Protein AF-A0A851GTW8-F1 (afdb_monomer_lite)

Radius of gyration: 22.21 Å; chains: 1; bounding box: 57×29×48 Å

Organism: NCBI:txid2748318

Secondary structure (DSSP, 8-state):
-HHHHHHHHHH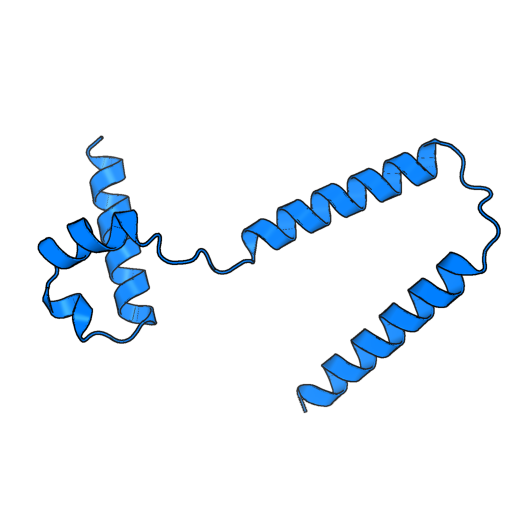HHHHHHHHHHHS-----HHHHHHHHHHHHHHHHHHHHHS-----HHHHHHHHHH-GGGGGS-HHHHHHHHHHHHHHHTTT-

Foldseek 3Di:
DVVVVVVVVVVVVVVCVVVVVPDDPPDDPVVVVVVVVVVVVVVVVVVVVPPPPPPPVLVVVVCVVVVVLVVDDPVVNVVSSVVVVVVVVVVD

Sequence (92 aa):
MKEIYLSTITILLAFIAYNGLTQPQRGGVIEYVLYGVMIFFFARGFYSLLPVPFSPYEEEPFLKEHPHARNMPREERLLLYKSWKRSRNKQA

Structure (mmCIF, N/CA/C/O backbone):
data_AF-A0A851GTW8-F1
#
_entry.id   AF-A0A851GTW8-F1
#
loop_
_atom_site.group_PDB
_atom_site.id
_atom_site.type_symbol
_atom_site.label_atom_id
_atom_site.label_alt_id
_atom_site.label_comp_id
_atom_site.label_asym_id
_atom_site.label_entity_id
_atom_site.label_seq_id
_atom_site.pdbx_PDB_ins_code
_atom_site.Cartn_x
_atom_site.Cartn_y
_atom_site.Cartn_z
_atom_site.occupancy
_atom_site.B_iso_or_equiv
_atom_site.auth_seq_id
_atom_site.auth_comp_id
_atom_site.auth_asym_id
_atom_site.auth_atom_id
_atom_site.pdbx_PDB_model_num
ATOM 1 N N . MET A 1 1 ? -18.394 -16.561 -12.696 1.00 53.47 1 MET A N 1
ATOM 2 C CA . MET A 1 1 ? -18.362 -17.140 -11.327 1.00 53.47 1 MET A CA 1
ATOM 3 C C . MET A 1 1 ? -17.975 -16.142 -10.231 1.00 53.47 1 MET A C 1
ATOM 5 O O . MET A 1 1 ? -18.644 -16.159 -9.213 1.00 53.47 1 MET A O 1
ATOM 9 N N . LYS A 1 2 ? -16.974 -15.255 -10.391 1.00 51.31 2 LYS A N 1
ATOM 10 C CA . LYS A 1 2 ? -16.573 -14.281 -9.340 1.00 51.31 2 LYS A CA 1
ATOM 11 C C . LYS A 1 2 ? -17.644 -13.234 -8.965 1.00 51.31 2 LYS A C 1
ATOM 13 O O . LYS A 1 2 ? -17.684 -12.802 -7.821 1.00 51.31 2 LYS A O 1
ATOM 18 N N . GLU A 1 3 ? -18.530 -12.865 -9.888 1.00 51.28 3 GLU A N 1
ATOM 19 C CA . GLU A 1 3 ? -19.530 -11.798 -9.672 1.00 51.28 3 GLU A CA 1
ATOM 20 C C . GLU A 1 3 ? -20.680 -12.204 -8.734 1.00 51.28 3 GLU A C 1
ATOM 22 O O . GLU A 1 3 ? -21.187 -11.381 -7.971 1.00 51.28 3 GLU A O 1
ATOM 27 N N . ILE A 1 4 ? -21.036 -13.493 -8.702 1.00 59.12 4 ILE A N 1
ATOM 28 C CA . ILE A 1 4 ? -22.113 -14.006 -7.840 1.00 59.1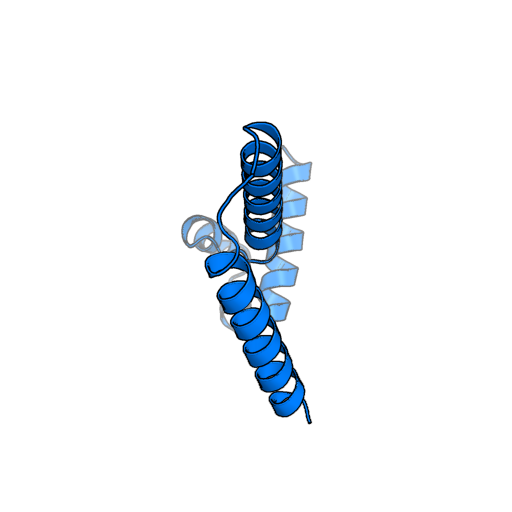2 4 ILE A CA 1
ATOM 29 C C . ILE A 1 4 ? -21.709 -13.909 -6.359 1.00 59.12 4 ILE A C 1
ATOM 31 O O . ILE A 1 4 ? -22.517 -13.516 -5.516 1.00 59.12 4 ILE A O 1
ATOM 35 N N . TYR A 1 5 ? -20.436 -14.154 -6.037 1.00 58.47 5 TYR A N 1
ATOM 36 C CA . TYR A 1 5 ? -19.928 -14.033 -4.667 1.00 58.47 5 TYR A CA 1
ATOM 37 C C . TYR A 1 5 ? -19.984 -12.593 -4.151 1.00 58.47 5 TYR A C 1
ATOM 39 O O . TYR A 1 5 ? -20.365 -12.371 -3.004 1.00 58.47 5 TYR A O 1
ATOM 47 N N . LEU A 1 6 ? -19.674 -11.612 -5.006 1.00 60.53 6 LEU A N 1
ATOM 48 C CA . LEU A 1 6 ? -19.690 -10.200 -4.620 1.00 60.53 6 LEU A CA 1
ATOM 49 C C . LEU A 1 6 ? -21.116 -9.722 -4.300 1.00 60.53 6 LEU A C 1
ATOM 51 O O . LEU A 1 6 ? -21.338 -9.051 -3.293 1.00 60.53 6 LEU A O 1
ATOM 55 N N . SER A 1 7 ? -22.094 -10.133 -5.114 1.00 67.50 7 SER A N 1
ATOM 56 C CA . SER A 1 7 ? -23.508 -9.807 -4.884 1.00 67.50 7 SER A CA 1
ATOM 57 C C . SER A 1 7 ? -24.056 -10.445 -3.601 1.00 67.50 7 SER A C 1
ATOM 59 O O . SER A 1 7 ? -24.706 -9.770 -2.806 1.00 67.50 7 SER A O 1
ATOM 61 N N . THR A 1 8 ? -23.704 -11.706 -3.332 1.00 74.25 8 THR A N 1
ATOM 62 C CA . THR A 1 8 ? -24.162 -12.439 -2.139 1.00 74.25 8 THR A CA 1
ATOM 63 C C . THR A 1 8 ? -23.601 -11.829 -0.850 1.00 74.25 8 THR A C 1
ATOM 65 O O . THR A 1 8 ? -24.335 -11.643 0.117 1.00 74.25 8 THR A O 1
ATOM 68 N N . ILE A 1 9 ? -22.319 -11.441 -0.847 1.00 77.50 9 ILE A N 1
ATOM 69 C CA . ILE A 1 9 ? -21.677 -10.762 0.292 1.00 77.50 9 ILE A CA 1
ATOM 70 C C . ILE A 1 9 ? -22.327 -9.396 0.550 1.00 77.50 9 ILE A C 1
ATOM 72 O O . ILE A 1 9 ? -22.569 -9.033 1.699 1.00 77.50 9 ILE A O 1
ATOM 76 N N . THR A 1 10 ? -22.659 -8.657 -0.511 1.00 77.94 10 THR A N 1
ATOM 77 C CA . THR A 1 10 ? -23.281 -7.329 -0.398 1.00 77.94 10 THR A CA 1
ATOM 78 C C . THR A 1 10 ? -24.684 -7.414 0.204 1.00 77.94 10 THR A C 1
ATOM 80 O O . THR A 1 10 ? -25.020 -6.642 1.101 1.00 77.94 10 THR A O 1
ATOM 83 N N . ILE A 1 11 ? -25.485 -8.391 -0.231 1.00 82.12 11 ILE A N 1
ATOM 84 C CA . ILE A 1 11 ? -26.830 -8.634 0.308 1.00 82.12 11 ILE A CA 1
ATOM 85 C C . ILE A 1 11 ? -26.755 -9.058 1.781 1.00 82.12 11 ILE A C 1
ATOM 87 O O . ILE A 1 11 ? -27.531 -8.573 2.603 1.00 82.12 11 ILE A O 1
ATOM 91 N N . LEU A 1 12 ? -25.789 -9.910 2.138 1.00 82.69 12 LEU A N 1
ATOM 92 C CA . LEU A 1 12 ? -25.602 -10.367 3.515 1.00 82.69 12 LEU A CA 1
ATOM 93 C C . LEU A 1 12 ? -25.207 -9.213 4.453 1.00 82.69 12 LEU A C 1
ATOM 95 O O . LEU A 1 12 ? -25.757 -9.089 5.546 1.00 82.69 12 LEU A O 1
ATOM 99 N N . LEU A 1 13 ? -24.308 -8.329 4.010 1.00 80.62 13 LEU A N 1
ATOM 100 C CA . LEU A 1 13 ? -23.911 -7.137 4.765 1.00 80.62 13 LEU A CA 1
ATOM 101 C C . LEU A 1 13 ? -25.071 -6.150 4.940 1.00 80.62 13 LEU A C 1
ATOM 103 O O . LEU A 1 13 ? -25.264 -5.625 6.036 1.00 80.62 13 LEU A O 1
ATOM 107 N N . ALA A 1 14 ? -25.872 -5.935 3.894 1.00 81.00 14 ALA A N 1
ATOM 108 C CA . ALA A 1 14 ? -27.061 -5.091 3.969 1.00 81.00 14 ALA A CA 1
ATOM 109 C C . ALA A 1 14 ? -28.101 -5.654 4.951 1.00 81.00 14 ALA A C 1
ATOM 111 O O . ALA A 1 14 ? -28.689 -4.901 5.727 1.00 81.00 14 ALA A O 1
ATOM 112 N N . PHE A 1 15 ? -28.285 -6.977 4.973 1.00 81.06 15 PHE A N 1
ATOM 113 C CA . PHE A 1 15 ? -29.188 -7.640 5.911 1.00 81.06 15 PHE A CA 1
ATOM 114 C C . PHE A 1 15 ? -28.718 -7.493 7.365 1.00 81.06 15 PHE A C 1
ATOM 116 O O . PHE A 1 15 ? -29.522 -7.168 8.238 1.00 81.06 15 PHE A O 1
ATOM 123 N N . ILE A 1 16 ? -27.421 -7.666 7.634 1.00 79.25 16 ILE A N 1
ATOM 124 C CA . ILE A 1 16 ? -26.845 -7.470 8.974 1.00 79.25 16 ILE A CA 1
ATOM 125 C C . ILE A 1 16 ? -27.007 -6.013 9.424 1.00 79.25 16 ILE A C 1
ATOM 127 O O . ILE A 1 16 ? -27.421 -5.772 10.555 1.00 79.25 16 ILE A O 1
ATOM 131 N N . ALA A 1 17 ? -26.753 -5.044 8.541 1.00 75.88 17 ALA A N 1
ATOM 132 C CA . ALA A 1 17 ? -26.930 -3.626 8.849 1.00 75.88 17 ALA A CA 1
ATOM 133 C C . ALA A 1 17 ? -28.398 -3.273 9.147 1.00 75.88 17 ALA A C 1
ATOM 135 O O . ALA A 1 17 ? -28.676 -2.580 10.124 1.00 75.88 17 ALA A O 1
ATOM 136 N N . TYR A 1 18 ? -29.342 -3.788 8.353 1.00 76.56 18 TYR A N 1
ATOM 137 C CA . TYR A 1 18 ? -30.776 -3.565 8.548 1.00 76.56 18 TYR A CA 1
ATOM 138 C C . TYR A 1 18 ? -31.282 -4.142 9.880 1.00 76.56 18 TYR A C 1
ATOM 140 O O . TYR A 1 18 ? -32.019 -3.471 10.604 1.00 76.56 18 TYR A O 1
ATOM 148 N N . ASN A 1 19 ? -30.840 -5.351 10.244 1.00 66.25 19 ASN A N 1
ATOM 149 C CA . ASN A 1 19 ? -31.197 -5.985 11.519 1.00 66.25 19 ASN A CA 1
ATOM 150 C C . ASN A 1 19 ? -30.484 -5.337 12.721 1.00 66.25 19 ASN A C 1
ATOM 152 O O . ASN A 1 19 ? -31.074 -5.197 13.789 1.00 66.25 19 ASN A O 1
ATOM 156 N N . GLY A 1 20 ? -29.240 -4.882 12.545 1.00 64.06 20 GLY A N 1
ATOM 157 C CA . GLY A 1 20 ? -28.496 -4.147 13.571 1.00 64.06 20 GLY A CA 1
ATOM 158 C C . GLY A 1 20 ? -29.072 -2.757 13.867 1.00 64.06 20 GLY A C 1
ATOM 159 O O . GLY A 1 20 ? -28.979 -2.285 14.995 1.00 64.06 20 GLY A O 1
ATOM 160 N N . LEU A 1 21 ? -29.713 -2.116 12.883 1.00 62.53 21 LEU A N 1
ATOM 161 C CA . LEU A 1 21 ? -30.411 -0.832 13.046 1.00 62.53 21 LEU A CA 1
ATOM 162 C C . LEU A 1 21 ? -31.791 -0.963 13.704 1.00 62.53 21 LEU A C 1
ATOM 164 O O . LEU A 1 21 ? -32.275 -0.002 14.297 1.00 62.53 21 LEU A O 1
ATOM 168 N N . THR A 1 22 ? -32.435 -2.125 13.584 1.00 61.31 22 THR A N 1
ATOM 169 C CA . THR A 1 22 ? -33.803 -2.357 14.077 1.00 61.31 22 THR A CA 1
ATOM 170 C C . THR A 1 22 ? -33.860 -2.940 15.488 1.00 61.31 22 THR A C 1
ATOM 172 O O . THR A 1 22 ? -34.931 -2.933 16.095 1.00 61.31 22 THR A O 1
ATOM 175 N N . GLN A 1 23 ? -32.734 -3.376 16.065 1.00 60.00 23 GLN A N 1
ATOM 176 C CA . GLN A 1 23 ? -32.677 -3.688 17.492 1.00 60.00 23 GLN A CA 1
ATOM 177 C C . GLN A 1 23 ? -32.563 -2.395 18.321 1.00 60.00 23 GLN A C 1
ATOM 179 O O . GLN A 1 23 ? -31.592 -1.651 18.164 1.00 60.00 23 GLN A O 1
ATOM 184 N N . PRO A 1 24 ? -33.516 -2.107 19.231 1.00 56.53 24 PRO A N 1
ATOM 185 C CA . PRO A 1 24 ? -33.371 -1.003 20.167 1.00 56.53 24 PRO A CA 1
ATOM 186 C C . PRO A 1 24 ? -32.132 -1.260 21.027 1.00 56.53 24 PRO A C 1
ATOM 188 O O . PRO A 1 24 ? -32.056 -2.259 21.744 1.00 56.53 24 PRO A O 1
ATOM 191 N N . GLN A 1 25 ? -31.159 -0.356 20.910 1.00 59.97 25 GLN A N 1
ATOM 192 C CA . GLN A 1 25 ? -29.861 -0.394 21.574 1.00 59.97 25 GLN A CA 1
ATOM 193 C C . GLN A 1 25 ? -30.044 -0.464 23.098 1.00 59.97 25 GLN A C 1
ATOM 195 O O . GLN A 1 25 ? -30.128 0.551 23.781 1.00 59.97 25 GLN A O 1
ATOM 200 N N . ARG A 1 26 ? -30.077 -1.679 23.652 1.00 61.19 26 ARG A N 1
ATOM 201 C CA . ARG A 1 26 ? -29.737 -1.939 25.059 1.00 61.19 26 ARG A CA 1
ATOM 202 C C . ARG A 1 26 ? -28.234 -2.181 25.200 1.00 61.19 26 ARG A C 1
ATOM 204 O O . ARG A 1 26 ? -27.810 -3.019 25.987 1.00 61.19 26 ARG A O 1
ATOM 211 N N . GLY A 1 27 ? -27.440 -1.459 24.417 1.00 59.31 27 GLY A N 1
ATOM 212 C CA . GLY A 1 27 ? -25.997 -1.546 24.489 1.00 59.31 27 GLY A CA 1
ATOM 213 C C . GLY A 1 27 ? -25.500 -0.706 25.645 1.00 59.31 27 GLY A C 1
ATOM 214 O O . GLY A 1 27 ? -25.625 0.516 25.643 1.00 59.31 27 GLY A O 1
ATOM 215 N N . GLY A 1 28 ? -24.950 -1.357 26.667 1.00 69.94 28 GLY A N 1
ATOM 216 C CA . GLY A 1 28 ? -24.165 -0.655 27.674 1.00 69.94 28 GLY A CA 1
ATOM 217 C C . GLY A 1 28 ? -22.947 0.009 27.027 1.00 69.94 28 GLY A C 1
ATOM 218 O O . GLY A 1 28 ? -22.524 -0.370 25.937 1.00 69.94 28 GLY A O 1
ATOM 219 N N . VAL A 1 29 ? -22.331 0.965 27.724 1.00 73.19 29 VAL A N 1
ATOM 220 C CA . VAL A 1 29 ? -21.092 1.657 27.300 1.00 73.19 29 VAL A CA 1
ATOM 221 C C . VAL A 1 29 ? -20.033 0.683 26.747 1.00 73.19 29 VAL A C 1
ATOM 223 O O . VAL A 1 29 ? -19.319 1.004 25.802 1.00 73.19 29 VAL A O 1
ATOM 226 N N . ILE A 1 30 ? -19.986 -0.536 27.288 1.00 75.56 30 ILE A N 1
ATOM 227 C CA . ILE A 1 30 ? -19.084 -1.622 26.888 1.00 75.56 30 ILE A CA 1
ATOM 228 C C . ILE A 1 30 ? -19.290 -2.058 25.426 1.00 75.56 30 ILE A C 1
ATOM 230 O O . ILE A 1 30 ? -18.308 -2.285 24.722 1.00 75.56 30 ILE A O 1
ATOM 234 N N . GLU A 1 31 ? -20.531 -2.140 24.940 1.00 72.44 31 GLU A N 1
ATOM 235 C CA . GLU A 1 31 ? -20.808 -2.532 23.552 1.00 72.44 31 GLU A CA 1
ATOM 236 C C . GLU A 1 31 ? -20.317 -1.469 22.569 1.00 72.44 31 GLU A C 1
ATOM 238 O O . GLU A 1 31 ? -19.652 -1.800 21.590 1.00 72.44 31 GLU A O 1
ATOM 243 N N . TYR A 1 32 ? -20.539 -0.184 22.860 1.00 76.12 32 TYR A N 1
ATOM 244 C CA . TYR A 1 32 ? -20.019 0.903 22.023 1.00 76.12 32 TYR A CA 1
ATOM 245 C C . TYR A 1 32 ? -18.489 0.932 21.987 1.00 76.12 32 TYR A C 1
ATOM 247 O O . TYR A 1 32 ? -17.905 1.181 20.931 1.00 76.12 32 TYR A O 1
ATOM 255 N N . VAL A 1 33 ? -17.828 0.633 23.112 1.00 80.81 33 VAL A N 1
ATOM 256 C CA . VAL A 1 33 ? -16.364 0.509 23.165 1.00 80.81 33 VAL A CA 1
ATOM 257 C C . VAL A 1 33 ? -15.892 -0.653 22.290 1.00 80.81 33 VAL A C 1
ATOM 259 O O . VAL A 1 33 ? -14.972 -0.474 21.496 1.00 80.81 33 VAL A O 1
ATOM 262 N N . LEU A 1 34 ? -16.546 -1.816 22.359 1.00 82.06 34 LEU A N 1
ATOM 263 C CA . LEU A 1 34 ? -16.219 -2.971 21.516 1.00 82.06 34 LEU A CA 1
ATOM 264 C C . LEU A 1 34 ? -16.411 -2.677 20.022 1.00 82.06 34 LEU A C 1
ATOM 266 O O . LEU A 1 34 ? -15.523 -2.988 19.226 1.00 82.06 34 LEU A O 1
ATOM 270 N N . TYR A 1 35 ? -17.511 -2.023 19.638 1.00 79.62 35 TYR A N 1
ATOM 271 C CA . TYR A 1 35 ? -17.737 -1.601 18.253 1.00 79.62 35 TYR A CA 1
ATOM 272 C C . TYR A 1 35 ? -16.680 -0.598 17.779 1.00 79.62 35 TYR A C 1
ATOM 274 O O . TYR A 1 35 ? -16.133 -0.756 16.686 1.00 79.62 35 TYR A O 1
ATOM 282 N N . GLY A 1 36 ? -16.330 0.392 18.605 1.00 79.44 36 GLY A N 1
ATOM 283 C CA . GLY A 1 36 ? -15.276 1.360 18.295 1.00 79.44 36 GLY A CA 1
ATOM 284 C C . GLY A 1 36 ? -13.909 0.698 18.104 1.00 79.44 36 GLY A C 1
ATOM 285 O O . GLY A 1 36 ? -13.194 1.006 17.149 1.00 79.44 36 GLY A O 1
ATOM 286 N N . VAL A 1 37 ? -13.574 -0.272 18.957 1.00 82.75 37 VAL A N 1
ATOM 287 C CA . VAL A 1 37 ? -12.341 -1.059 18.850 1.00 82.75 37 VAL A CA 1
ATOM 288 C C . VAL A 1 37 ? -12.340 -1.905 17.573 1.00 82.75 37 VAL A C 1
ATOM 290 O O . VAL A 1 37 ? -11.349 -1.888 16.842 1.00 82.75 37 VAL A O 1
ATOM 293 N N . MET A 1 38 ? -13.445 -2.584 17.240 1.00 79.88 38 MET A N 1
ATOM 294 C CA . MET A 1 38 ? -13.552 -3.341 15.986 1.00 79.88 38 MET A CA 1
ATOM 295 C C . MET A 1 38 ? -13.360 -2.450 14.757 1.00 79.88 38 MET A C 1
ATOM 297 O O . MET A 1 38 ? -12.591 -2.811 13.867 1.00 79.88 38 MET A O 1
ATOM 301 N N . ILE A 1 39 ? -13.998 -1.277 14.714 1.00 81.94 39 ILE A N 1
ATOM 302 C CA . ILE A 1 39 ? -13.855 -0.326 13.603 1.00 81.94 39 ILE A CA 1
ATOM 303 C C . ILE A 1 39 ? -12.408 0.168 13.494 1.00 81.94 39 ILE A C 1
ATOM 305 O O . ILE A 1 39 ? -11.873 0.240 12.389 1.00 81.94 39 ILE A O 1
ATOM 309 N N . PHE A 1 40 ? -11.741 0.449 14.616 1.00 78.75 40 PHE A N 1
ATOM 310 C CA . PHE A 1 40 ? -10.341 0.873 14.627 1.00 78.75 40 PHE A CA 1
ATOM 311 C C . PHE A 1 40 ? -9.401 -0.200 14.061 1.00 78.75 40 PHE A C 1
ATOM 313 O O . PHE A 1 40 ? -8.568 0.097 13.201 1.00 78.75 40 PHE A O 1
ATOM 320 N N . PHE A 1 41 ? -9.546 -1.456 14.494 1.00 76.75 41 PHE A N 1
ATOM 321 C CA . PHE A 1 41 ? -8.747 -2.564 13.964 1.00 76.75 41 PHE A CA 1
ATOM 322 C C . PHE A 1 41 ? -9.051 -2.837 12.491 1.00 76.75 41 PHE A C 1
ATOM 324 O O . PHE A 1 41 ? -8.1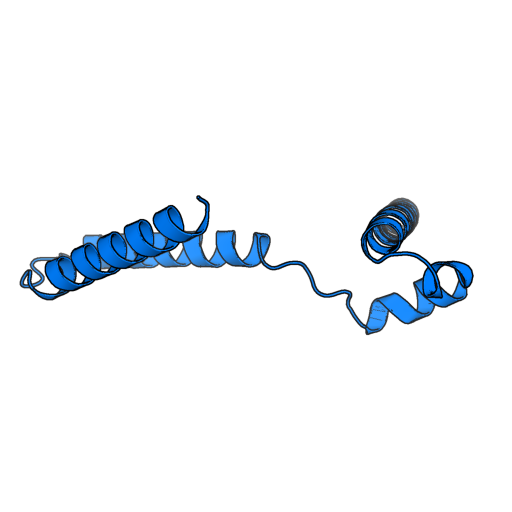25 -3.090 11.718 1.00 76.75 41 PHE A O 1
ATOM 331 N N . PHE A 1 42 ? -10.315 -2.724 12.082 1.00 77.19 42 PHE A N 1
ATOM 332 C CA . PHE A 1 42 ? -10.716 -2.893 10.691 1.00 77.19 42 PHE A CA 1
ATOM 333 C C . PHE A 1 42 ? -10.138 -1.790 9.801 1.00 77.19 42 PHE A C 1
ATOM 335 O O . PHE A 1 42 ? -9.521 -2.091 8.783 1.00 77.19 42 PHE A O 1
ATOM 342 N N . ALA A 1 43 ? -10.240 -0.525 10.215 1.00 75.12 43 ALA A N 1
ATOM 343 C CA . ALA A 1 43 ? -9.637 0.602 9.512 1.00 75.12 43 ALA A CA 1
ATOM 344 C C . ALA A 1 43 ? -8.116 0.429 9.408 1.00 75.12 43 ALA A C 1
ATOM 346 O O . ALA A 1 43 ? -7.553 0.545 8.322 1.00 75.12 43 ALA A O 1
ATOM 347 N N . ARG A 1 44 ? -7.444 0.069 10.508 1.00 72.12 44 ARG A N 1
ATOM 348 C CA . ARG A 1 44 ? -5.990 -0.148 10.535 1.00 72.12 44 ARG A CA 1
ATOM 349 C C . ARG A 1 44 ? -5.552 -1.314 9.641 1.00 72.12 44 ARG A C 1
ATOM 351 O O . ARG A 1 44 ? -4.545 -1.191 8.947 1.00 72.12 44 ARG A O 1
ATOM 358 N N . GLY A 1 45 ? -6.314 -2.407 9.606 1.00 71.94 45 GLY A N 1
ATOM 359 C CA . GLY A 1 45 ? -6.099 -3.517 8.675 1.00 71.94 45 GLY A CA 1
ATOM 360 C C . GLY A 1 45 ? -6.334 -3.107 7.219 1.00 71.94 45 GLY A C 1
ATOM 361 O O . GLY A 1 45 ? -5.527 -3.423 6.346 1.00 71.94 45 GLY A O 1
ATOM 362 N N . PHE A 1 46 ? -7.373 -2.318 6.954 1.00 67.19 46 PHE A N 1
ATOM 363 C CA . PHE A 1 46 ? -7.689 -1.811 5.620 1.00 67.19 46 PHE A CA 1
ATOM 364 C C . PHE A 1 46 ? -6.616 -0.844 5.089 1.00 67.19 46 PHE A C 1
ATOM 366 O O . PHE A 1 46 ? -6.234 -0.933 3.924 1.00 67.19 46 PHE A O 1
ATOM 373 N N . TYR A 1 47 ? -6.029 -0.004 5.950 1.00 60.44 47 TYR A N 1
ATOM 374 C CA . TYR A 1 47 ? -4.874 0.835 5.599 1.00 60.44 47 TYR A CA 1
ATOM 375 C C . TYR A 1 47 ? -3.653 0.023 5.148 1.00 60.44 47 TYR A C 1
ATOM 377 O O . TYR A 1 47 ? -2.887 0.501 4.317 1.00 60.44 47 TYR A O 1
ATOM 385 N N . SER A 1 48 ? -3.478 -1.205 5.646 1.00 60.69 48 SER A N 1
ATOM 386 C CA . SER A 1 48 ? -2.391 -2.091 5.202 1.00 60.69 48 SER A CA 1
ATOM 387 C C . SER A 1 48 ? -2.660 -2.784 3.858 1.00 60.69 48 SER A C 1
ATOM 389 O O . SER A 1 48 ? -1.720 -3.230 3.202 1.00 60.69 48 SER A O 1
ATOM 391 N N . LEU A 1 49 ? -3.929 -2.853 3.438 1.00 58.47 49 LEU A N 1
ATOM 392 C CA . LEU A 1 49 ? -4.374 -3.445 2.171 1.00 58.47 49 LEU A CA 1
ATOM 393 C C . LEU A 1 49 ? -4.521 -2.420 1.045 1.00 58.47 49 LEU A C 1
ATOM 395 O O . LEU A 1 49 ? -4.588 -2.809 -0.122 1.00 58.47 49 LEU A O 1
ATOM 399 N N . LEU A 1 50 ? -4.557 -1.125 1.370 1.00 58.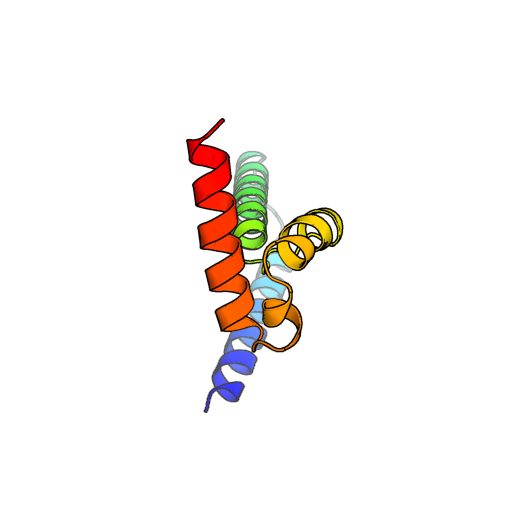75 50 LEU A N 1
ATOM 400 C CA . LEU A 1 50 ? -4.461 -0.082 0.360 1.00 58.75 50 LEU A CA 1
ATOM 401 C C . LEU A 1 50 ? -3.119 -0.251 -0.370 1.00 58.75 50 LEU A C 1
ATOM 403 O O . LEU A 1 50 ? -2.065 -0.218 0.274 1.00 58.75 50 LEU A O 1
ATOM 407 N N . PRO A 1 51 ? -3.127 -0.458 -1.700 1.00 54.12 51 PRO A N 1
ATOM 408 C CA . PRO A 1 51 ? -1.898 -0.552 -2.464 1.00 54.12 51 PRO A CA 1
ATOM 409 C C . PRO A 1 51 ? -1.176 0.775 -2.291 1.00 54.12 51 PRO A C 1
ATOM 411 O O . PRO A 1 51 ? -1.657 1.798 -2.773 1.00 54.12 51 PRO A O 1
ATOM 414 N N . VAL A 1 52 ? -0.063 0.750 -1.553 1.00 56.81 52 VAL A N 1
ATOM 415 C CA . VAL A 1 52 ? 0.768 1.926 -1.296 1.00 56.81 52 VAL A CA 1
ATOM 416 C C . VAL A 1 52 ? 0.996 2.612 -2.643 1.00 56.81 52 VAL A C 1
ATOM 418 O O . VAL A 1 52 ? 1.624 2.004 -3.520 1.00 56.81 52 VAL A O 1
ATOM 421 N N . PRO A 1 53 ? 0.437 3.816 -2.866 1.00 53.38 53 PRO A N 1
ATOM 422 C CA . PRO A 1 53 ? 0.713 4.538 -4.090 1.00 53.38 53 PRO A CA 1
ATOM 423 C C . PRO A 1 53 ? 2.223 4.756 -4.134 1.00 53.38 53 PRO A C 1
ATOM 425 O O . PRO A 1 53 ? 2.836 5.062 -3.108 1.00 53.38 53 PRO A O 1
ATOM 428 N N . PHE A 1 54 ? 2.836 4.543 -5.300 1.00 53.75 54 PHE A N 1
ATOM 429 C CA . PHE A 1 54 ? 4.205 4.997 -5.518 1.00 53.75 54 PHE A CA 1
ATOM 430 C C . PHE A 1 54 ? 4.248 6.463 -5.104 1.00 53.75 54 PHE A C 1
ATOM 432 O O . PHE A 1 54 ? 3.526 7.278 -5.675 1.00 53.75 54 PHE A O 1
ATOM 439 N N . SER A 1 55 ? 5.005 6.773 -4.052 1.00 58.94 55 SER A N 1
ATOM 440 C CA . SER A 1 55 ? 5.165 8.154 -3.628 1.00 58.94 55 SER A CA 1
ATOM 441 C C . SER A 1 55 ? 5.846 8.886 -4.784 1.00 58.94 55 SER A C 1
ATOM 443 O O . SER A 1 55 ? 6.985 8.529 -5.105 1.00 58.94 55 SER A O 1
ATOM 445 N N . PRO A 1 56 ? 5.197 9.880 -5.418 1.00 57.22 56 PRO A N 1
ATOM 446 C CA . PRO A 1 56 ? 5.777 10.585 -6.560 1.00 57.22 56 PRO A CA 1
ATOM 447 C C . PRO A 1 56 ? 7.107 11.264 -6.192 1.00 57.22 56 PRO A C 1
ATOM 449 O O . PRO A 1 56 ? 7.972 11.444 -7.041 1.00 57.22 56 PRO A O 1
ATOM 452 N N . TYR A 1 57 ? 7.317 11.553 -4.903 1.00 56.16 57 TYR A N 1
ATOM 453 C CA . TYR A 1 57 ? 8.555 12.124 -4.371 1.00 56.16 57 TYR A CA 1
ATOM 454 C C . TYR A 1 57 ? 9.737 11.139 -4.324 1.00 56.16 57 TYR A C 1
ATOM 456 O O . TYR A 1 57 ? 10.887 11.566 -4.353 1.00 56.16 57 TYR A O 1
ATOM 464 N N . GLU A 1 58 ? 9.489 9.826 -4.254 1.00 60.28 58 GLU A N 1
ATOM 465 C CA . GLU A 1 58 ? 10.554 8.805 -4.241 1.00 60.28 58 GLU A CA 1
ATOM 466 C C . GLU A 1 58 ? 10.830 8.209 -5.631 1.00 60.28 58 GLU A C 1
ATOM 468 O O . GLU A 1 58 ? 11.836 7.522 -5.825 1.00 60.28 58 GLU A O 1
ATOM 473 N N . GLU A 1 59 ? 9.964 8.480 -6.607 1.00 67.62 59 GLU A N 1
ATOM 474 C CA . GLU A 1 59 ? 10.084 7.947 -7.962 1.00 67.62 59 GLU A CA 1
ATOM 475 C C . GLU A 1 59 ? 11.206 8.643 -8.753 1.00 67.62 59 GLU A C 1
ATOM 477 O O . GLU A 1 59 ? 11.937 7.987 -9.491 1.00 67.62 59 GLU A O 1
ATOM 482 N N . GLU A 1 60 ? 11.437 9.941 -8.540 1.00 71.19 60 GLU A N 1
ATOM 483 C CA . GLU A 1 60 ? 12.517 10.679 -9.211 1.00 71.19 60 GLU A CA 1
ATOM 484 C C . GLU A 1 60 ? 13.940 10.152 -8.938 1.00 71.19 60 GLU A C 1
ATOM 486 O O . GLU A 1 60 ? 14.663 9.912 -9.911 1.00 71.19 60 GLU A O 1
ATOM 491 N N . PRO A 1 61 ? 14.398 9.967 -7.680 1.00 78.44 61 PRO A N 1
ATOM 492 C CA . PRO A 1 61 ? 15.744 9.452 -7.421 1.00 78.44 61 PRO A CA 1
ATOM 493 C C . PRO A 1 61 ? 15.913 8.013 -7.919 1.00 78.44 61 PRO A C 1
ATOM 495 O O . PRO A 1 61 ? 16.949 7.678 -8.489 1.00 78.44 61 PRO A O 1
ATOM 498 N N . PHE A 1 62 ? 14.872 7.189 -7.794 1.00 84.12 62 PHE A N 1
ATOM 499 C CA . PHE A 1 62 ? 14.870 5.830 -8.325 1.00 84.12 62 PHE A CA 1
ATOM 500 C C . PHE A 1 62 ? 14.993 5.805 -9.858 1.00 84.12 62 PHE A C 1
ATOM 502 O O . PHE A 1 62 ? 15.814 5.070 -10.402 1.00 84.12 62 PHE A O 1
ATOM 509 N N . LEU A 1 63 ? 14.226 6.636 -10.570 1.00 82.00 63 LEU A N 1
ATOM 510 C CA . LEU A 1 63 ? 14.266 6.706 -12.034 1.00 82.00 63 LEU A CA 1
ATOM 511 C C . LEU A 1 63 ? 15.539 7.368 -12.578 1.00 82.00 63 LEU A C 1
ATOM 513 O O . LEU A 1 63 ? 15.875 7.143 -13.741 1.00 82.00 63 LEU A O 1
ATOM 517 N N . LYS A 1 64 ? 16.248 8.172 -11.773 1.00 85.06 64 LYS A N 1
ATOM 518 C CA . LYS A 1 64 ? 17.584 8.687 -12.117 1.00 85.06 64 LYS A CA 1
ATOM 519 C C . LYS A 1 64 ? 18.639 7.580 -12.092 1.00 85.06 64 LYS A C 1
ATOM 521 O O . LYS A 1 64 ? 19.457 7.520 -13.002 1.00 85.06 64 LYS A O 1
ATOM 526 N N . GLU A 1 65 ? 18.603 6.699 -11.092 1.00 84.75 65 GLU A N 1
ATOM 527 C CA . GLU A 1 65 ? 19.534 5.563 -10.990 1.00 84.75 65 GLU A CA 1
ATOM 528 C C . GLU A 1 65 ? 19.162 4.407 -11.937 1.00 84.75 65 GLU A C 1
ATOM 530 O O . GLU A 1 65 ? 20.036 3.724 -12.470 1.00 84.75 65 GLU A O 1
ATOM 535 N N . HIS A 1 66 ? 17.868 4.216 -12.212 1.00 84.56 66 HIS A N 1
ATOM 536 C CA . HIS A 1 66 ? 17.355 3.154 -13.079 1.00 84.56 66 HIS A CA 1
ATOM 537 C C . HIS A 1 66 ? 16.479 3.713 -14.217 1.00 84.56 66 HIS A C 1
ATOM 539 O O . HIS A 1 66 ? 15.260 3.519 -14.224 1.00 84.56 66 HIS A O 1
ATOM 545 N N . PRO A 1 67 ? 17.069 4.363 -15.241 1.00 86.00 67 PRO A N 1
ATOM 546 C CA . PRO A 1 67 ? 16.307 4.999 -16.322 1.00 86.00 67 PRO A CA 1
ATOM 547 C C . PRO A 1 67 ? 15.485 4.004 -17.159 1.00 86.00 67 PRO A C 1
ATOM 549 O O . PRO A 1 67 ? 14.411 4.341 -17.658 1.00 86.00 67 PRO A O 1
ATOM 552 N N . HIS A 1 68 ? 15.943 2.754 -17.263 1.00 86.38 68 HIS A N 1
ATOM 553 C CA . HIS A 1 68 ? 15.245 1.671 -17.963 1.00 86.38 68 HIS A CA 1
ATOM 554 C C . HIS A 1 68 ? 13.930 1.253 -17.277 1.00 86.38 68 HIS A C 1
ATOM 556 O O . HIS A 1 68 ? 13.039 0.717 -17.935 1.00 86.38 68 HIS A O 1
ATOM 562 N N . ALA A 1 69 ? 13.753 1.564 -15.987 1.00 86.00 69 ALA A N 1
ATOM 563 C CA . ALA A 1 69 ? 12.536 1.251 -15.242 1.00 86.00 69 ALA A CA 1
ATOM 564 C C . ALA A 1 69 ? 11.307 2.047 -15.729 1.00 86.00 69 ALA A C 1
ATOM 566 O O . ALA A 1 69 ? 10.174 1.641 -15.465 1.00 86.00 69 ALA A O 1
ATOM 567 N N . ARG A 1 70 ? 11.504 3.136 -16.498 1.00 83.56 70 ARG A N 1
ATOM 568 C CA . ARG A 1 70 ? 10.412 3.891 -17.148 1.00 83.56 70 ARG A CA 1
ATOM 569 C C . ARG A 1 70 ? 9.602 3.032 -18.119 1.00 83.56 70 ARG A C 1
ATOM 571 O O . ARG A 1 70 ? 8.383 3.181 -18.187 1.00 83.56 70 ARG A O 1
ATOM 578 N N . ASN A 1 71 ? 10.275 2.114 -18.811 1.00 87.94 71 ASN A N 1
ATOM 579 C CA . ASN A 1 71 ? 9.684 1.271 -19.850 1.00 87.94 71 ASN A CA 1
ATOM 580 C C . ASN A 1 71 ? 9.272 -0.118 -19.330 1.00 87.94 71 ASN A C 1
ATOM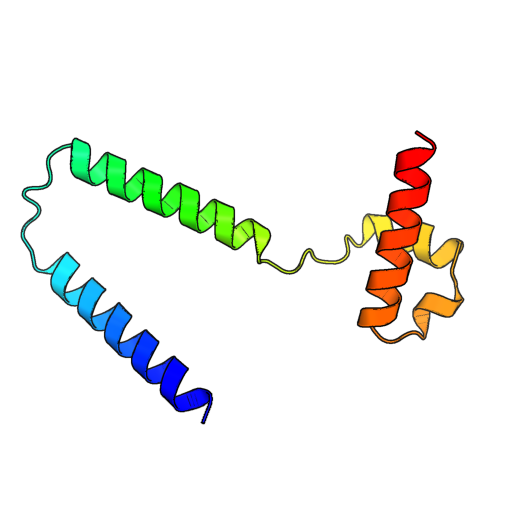 582 O O . ASN A 1 71 ? 8.744 -0.920 -20.093 1.00 87.94 71 ASN A O 1
ATOM 586 N N . MET A 1 72 ? 9.499 -0.411 -18.045 1.00 84.94 72 MET A N 1
ATOM 587 C CA . MET A 1 72 ? 9.149 -1.699 -17.444 1.00 84.94 72 MET A CA 1
ATOM 588 C C . MET A 1 72 ? 7.664 -1.787 -17.074 1.00 84.94 72 MET A C 1
ATOM 590 O O . MET A 1 72 ? 7.073 -0.779 -16.658 1.00 84.94 72 MET A O 1
ATOM 594 N N . PRO A 1 73 ? 7.067 -2.991 -17.125 1.00 85.19 73 PRO A N 1
ATOM 595 C CA . PRO A 1 73 ? 5.743 -3.230 -16.572 1.00 85.19 73 PRO A CA 1
ATOM 596 C C . PRO A 1 73 ? 5.715 -2.909 -15.071 1.00 85.19 73 PRO A C 1
ATOM 598 O O . PRO A 1 73 ? 6.714 -3.005 -14.353 1.00 85.19 73 PRO A O 1
ATOM 601 N N . ARG A 1 74 ? 4.543 -2.483 -14.590 1.00 79.56 74 ARG A N 1
ATOM 602 C CA . ARG A 1 74 ? 4.362 -1.926 -13.238 1.00 79.56 74 ARG A CA 1
ATOM 603 C C . ARG A 1 74 ? 4.853 -2.861 -12.127 1.00 79.56 74 ARG A C 1
ATOM 605 O O . ARG A 1 74 ? 5.393 -2.386 -11.132 1.00 79.56 74 ARG A O 1
ATOM 612 N N . GLU A 1 75 ? 4.666 -4.166 -12.286 1.00 84.00 75 GLU A N 1
ATOM 613 C CA . GLU A 1 75 ? 5.034 -5.180 -11.290 1.00 84.00 75 GLU A CA 1
ATOM 614 C C . GLU A 1 75 ? 6.553 -5.343 -11.152 1.00 84.00 75 GLU A C 1
ATOM 616 O O . GLU A 1 75 ? 7.080 -5.314 -10.040 1.00 84.00 75 GLU A O 1
ATOM 621 N N . GLU A 1 76 ? 7.272 -5.419 -12.272 1.00 83.81 76 GLU A N 1
ATOM 622 C CA . GLU A 1 76 ? 8.739 -5.471 -12.291 1.00 83.81 76 GLU A CA 1
ATOM 623 C C . GLU A 1 76 ? 9.342 -4.183 -11.730 1.00 83.81 76 GLU A C 1
ATOM 625 O O . GLU A 1 76 ? 10.259 -4.218 -10.908 1.00 83.81 76 GLU A O 1
ATOM 630 N N . ARG A 1 77 ? 8.752 -3.037 -12.087 1.00 83.69 77 ARG A N 1
ATOM 631 C CA . ARG A 1 77 ? 9.136 -1.726 -11.553 1.00 83.69 77 ARG A CA 1
ATOM 632 C C . ARG A 1 77 ? 8.968 -1.658 -10.034 1.00 83.69 77 ARG A C 1
ATOM 634 O O . ARG A 1 77 ? 9.845 -1.149 -9.342 1.00 83.69 77 ARG A O 1
ATOM 641 N N . LEU A 1 78 ? 7.867 -2.200 -9.507 1.00 83.81 78 LEU A N 1
ATOM 642 C CA . LEU A 1 78 ? 7.606 -2.306 -8.066 1.00 83.81 78 LEU A CA 1
ATOM 643 C C . LEU A 1 78 ? 8.631 -3.190 -7.359 1.00 83.81 78 LEU A C 1
ATOM 645 O O . LEU A 1 78 ? 9.095 -2.839 -6.273 1.00 83.81 78 LEU A O 1
ATOM 649 N N . LEU A 1 79 ? 8.963 -4.341 -7.942 1.00 88.12 79 LEU A N 1
ATOM 650 C CA . LEU A 1 79 ? 9.955 -5.260 -7.386 1.00 88.12 79 LEU A CA 1
ATOM 651 C C . LEU A 1 79 ? 11.339 -4.608 -7.338 1.00 88.12 79 LEU A C 1
ATOM 653 O O . LEU A 1 79 ? 11.968 -4.605 -6.278 1.00 88.12 79 LEU A O 1
ATOM 657 N N . LEU A 1 80 ? 11.757 -3.980 -8.440 1.00 88.25 80 LEU A N 1
ATOM 658 C CA . LEU A 1 80 ? 13.039 -3.289 -8.553 1.00 88.25 80 LEU A CA 1
ATOM 659 C C . LEU A 1 80 ? 13.148 -2.126 -7.555 1.00 88.25 80 LEU A C 1
ATOM 661 O O . LEU A 1 80 ? 14.134 -2.010 -6.822 1.00 88.25 80 LEU A O 1
ATOM 665 N N . TYR A 1 81 ? 12.095 -1.315 -7.448 1.00 85.62 81 TYR A N 1
ATOM 666 C CA . TYR A 1 81 ? 12.017 -0.225 -6.477 1.00 85.62 81 TYR A CA 1
ATOM 667 C C . TYR A 1 81 ? 12.094 -0.727 -5.027 1.00 85.62 81 TYR A C 1
ATOM 669 O O . TYR A 1 81 ? 12.828 -0.167 -4.210 1.00 85.62 81 TYR A O 1
ATOM 677 N N . LYS A 1 82 ? 11.416 -1.835 -4.691 1.00 86.06 82 LYS A N 1
ATOM 678 C CA . LYS A 1 82 ? 11.504 -2.452 -3.355 1.00 86.06 82 LYS A CA 1
ATOM 679 C C . LYS A 1 82 ? 12.921 -2.928 -3.029 1.00 86.06 82 LYS A C 1
ATOM 681 O O . LYS A 1 82 ? 13.375 -2.717 -1.903 1.00 86.06 82 LYS A O 1
ATOM 686 N N . SER A 1 83 ? 13.622 -3.566 -3.970 1.00 89.12 83 SER A N 1
ATOM 687 C CA . SER A 1 83 ? 15.014 -3.997 -3.760 1.00 89.12 83 SER A CA 1
ATOM 688 C C . SER A 1 83 ? 15.970 -2.820 -3.590 1.00 89.12 83 SER A C 1
ATOM 690 O O . SER A 1 83 ? 16.818 -2.838 -2.695 1.00 89.12 83 SER A O 1
ATOM 692 N N . TRP A 1 84 ? 15.789 -1.770 -4.389 1.00 89.19 84 TRP A N 1
ATOM 693 C CA . TRP A 1 84 ? 16.575 -0.545 -4.308 1.00 89.19 84 TRP A CA 1
ATOM 694 C C . TRP A 1 84 ? 16.389 0.154 -2.953 1.00 89.19 84 TRP A C 1
ATOM 696 O O . TRP A 1 84 ? 17.357 0.391 -2.226 1.00 89.19 84 TRP A O 1
ATOM 706 N N . LYS A 1 85 ? 15.133 0.357 -2.536 1.00 85.38 85 LYS A N 1
ATOM 707 C CA . LYS A 1 85 ? 14.788 0.963 -1.242 1.00 85.38 85 LYS A CA 1
ATOM 708 C C . LYS A 1 85 ? 15.346 0.166 -0.061 1.00 85.38 85 LYS A C 1
ATOM 710 O O . LYS A 1 85 ? 15.886 0.748 0.876 1.00 85.38 85 LYS A O 1
ATOM 715 N N . ARG A 1 86 ? 15.281 -1.172 -0.115 1.00 85.38 86 ARG A N 1
ATOM 716 C CA . ARG A 1 86 ? 15.892 -2.052 0.900 1.00 85.38 86 ARG A CA 1
ATOM 717 C C . ARG A 1 86 ? 17.411 -1.913 0.969 1.00 85.38 86 ARG A C 1
ATOM 719 O O . ARG A 1 86 ? 17.956 -2.007 2.061 1.00 85.38 86 ARG A O 1
ATOM 726 N N . SER A 1 87 ? 18.081 -1.716 -0.163 1.00 81.06 87 SER A N 1
ATOM 727 C CA . SER A 1 87 ? 19.543 -1.584 -0.213 1.00 81.06 87 SER A CA 1
ATOM 728 C C . SER A 1 87 ? 20.005 -0.277 0.431 1.00 81.06 87 SER A C 1
ATOM 730 O O . SER A 1 87 ? 20.943 -0.281 1.221 1.00 81.06 87 SER A O 1
ATOM 732 N N . ARG A 1 88 ? 19.272 0.817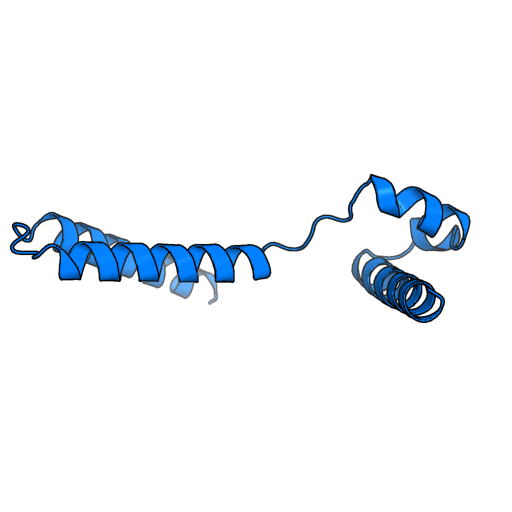 0.197 1.00 75.94 88 ARG A N 1
ATOM 733 C CA . ARG A 1 88 ? 19.533 2.126 0.818 1.00 75.94 88 ARG A CA 1
ATOM 734 C C . ARG A 1 88 ? 19.250 2.135 2.318 1.00 75.94 88 ARG A C 1
ATOM 736 O O . ARG A 1 88 ? 20.037 2.673 3.081 1.00 75.94 88 ARG A O 1
ATOM 743 N N . ASN A 1 89 ? 18.185 1.463 2.752 1.00 78.12 89 ASN A N 1
ATOM 744 C CA . ASN A 1 89 ? 17.847 1.355 4.174 1.00 78.12 89 ASN A CA 1
ATOM 745 C C . ASN A 1 89 ? 18.797 0.439 4.974 1.00 78.12 89 ASN A C 1
ATOM 747 O O . ASN A 1 89 ? 18.712 0.401 6.191 1.00 78.12 89 ASN A O 1
ATOM 751 N N . LYS A 1 90 ? 19.652 -0.345 4.302 1.00 71.88 90 LYS A N 1
ATOM 752 C CA . LYS A 1 90 ? 20.727 -1.131 4.935 1.00 71.88 90 LYS A CA 1
ATOM 753 C C . LYS A 1 90 ? 22.067 -0.387 4.986 1.00 71.88 90 LYS A C 1
ATOM 755 O O . LYS A 1 90 ? 22.987 -0.871 5.635 1.00 71.88 90 LYS A O 1
ATOM 760 N N . GLN A 1 91 ? 22.196 0.709 4.239 1.00 60.12 91 GLN A N 1
ATOM 761 C CA . GLN A 1 91 ? 23.395 1.554 4.198 1.00 60.12 91 GLN A CA 1
ATOM 762 C C . GLN A 1 91 ? 23.296 2.775 5.125 1.00 60.12 91 GLN A C 1
ATOM 764 O O . GLN A 1 91 ? 24.317 3.414 5.366 1.00 60.12 91 GLN A O 1
ATOM 769 N N . ALA A 1 92 ? 22.092 3.092 5.609 1.00 50.31 92 ALA A N 1
ATOM 770 C CA . ALA A 1 92 ? 21.832 4.064 6.671 1.00 50.31 92 ALA A CA 1
ATOM 771 C C . ALA A 1 92 ? 21.833 3.369 8.038 1.00 50.31 92 ALA A C 1
ATOM 773 O O . ALA A 1 92 ? 22.268 4.020 9.011 1.00 50.31 92 ALA A O 1
#

pLDDT: mean 73.16, std 11.42, range [50.31, 89.19]